Protein AF-A0A645CNM4-F1 (afdb_monomer)

Radius of gyration: 22.28 Å; Cα contacts (8 Å, |Δi|>4): 120; chains: 1; bounding box: 57×32×59 Å

Sequence (174 aa):
MIAYIKGANVNNKIIFLGDRYQLPPIDEAESYALNKDFLERTFNLKGNAYLLTEVKRQEDGSYILENATDIRKAIDRGEKSHPIKGTQNRNIYAAADKYSANVKKDGLENQVAIGVSHKANKFFNDLIRERIFGNAKKILEQGDLLMITQNWYRNGIQLYNGDHVELLSVDWNL

Organism: NCBI:txid1076179

pLDDT: mean 90.07, std 7.49, range [52.5, 97.19]

Mean predicted aligned error: 6.37 Å

InterPro domains:
  IPR027417 P-loop containing nucleoside triphosphate hydrolase [G3DSA:3.40.50.300] (8-56)
  IPR027417 P-loop containing nucleoside triphosphate hydrolase [G3DSA:3.40.50.300] (57-132)
  IPR027417 P-loop containing nucleoside triphosphate hydrolase [SSF52540] (11-172)

Solvent-accessible surface area (backbone atoms only — not comparable to full-atom values): 11560 Å² total; per-residue (Å²): 107,71,68,54,50,53,70,74,38,85,84,66,83,85,83,80,82,84,67,90,85,52,84,41,55,89,98,42,96,52,53,59,84,77,34,64,68,55,39,31,73,77,66,70,53,86,85,86,86,85,83,88,83,80,80,88,70,95,62,92,87,49,52,67,62,53,38,55,52,52,46,50,54,36,53,77,70,69,51,95,73,74,89,76,67,74,92,78,61,97,42,73,66,59,41,36,52,52,51,47,56,45,32,77,73,66,44,64,90,79,59,85,86,88,57,99,40,72,70,52,40,50,53,50,52,52,54,35,47,34,75,73,66,33,91,81,55,61,99,72,52,72,70,41,81,45,68,36,85,54,71,43,76,58,95,92,46,77,48,45,56,71,40,72,46,70,34,82,75,85,80,89,87,120

Secondary structure (DSSP, 8-state):
-HHHHHHH-TT--------TTSPPPTT-SS-GGG-HHHHHHHH--------------S-TT-HHHHHHHHHHHHHHTT-S-----SPPPSSHHHHHHHHHHHHHHH-STT-----SSHHHHHHHHHHHHHHHH-TT--SS-TT-EEE--S-EEETTEEE-TT-EEE-----S--

Foldseek 3Di:
DLVVQCVVDVPDDDDQDDDQPDDDPPPDP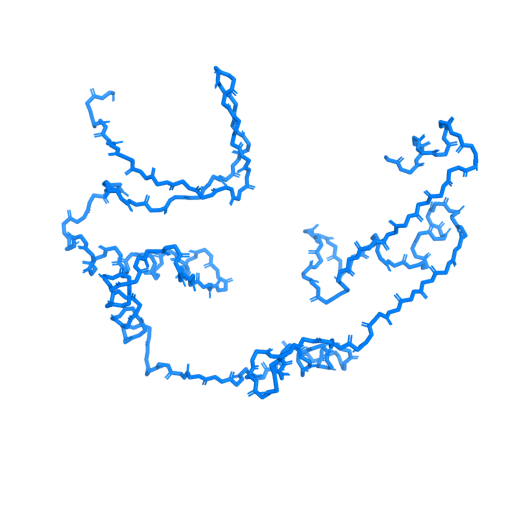TPLSLDPVSCCVPPVDDDDHDDDDDDPDPDPDDLVVVQVNVVVVCVVVVHPDDDRDDDDDPDLLSVLVVLLVCCVPPNPVVDDDDDPDPVVVVVSVVSNCCSVVNPPDDPDDQQDWDFDCAWDDDPHDTDHGGDIDGHHDD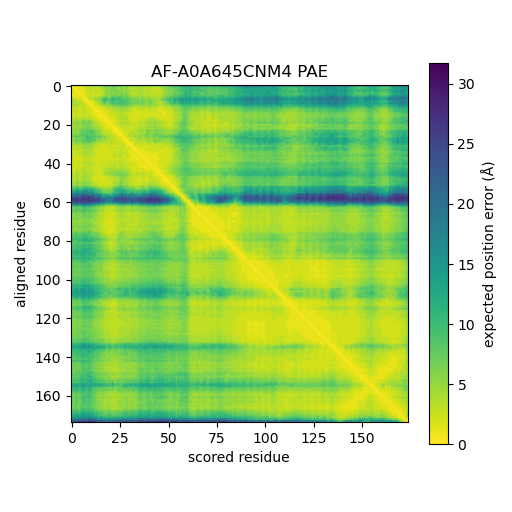DPPD

Structure (mmCIF, N/CA/C/O backbone):
data_AF-A0A645CNM4-F1
#
_entry.id   AF-A0A645CNM4-F1
#
loop_
_atom_site.group_PDB
_atom_site.id
_atom_site.type_symbol
_atom_site.label_atom_id
_atom_site.label_alt_id
_atom_site.label_comp_id
_atom_site.label_asym_id
_atom_site.label_entity_id
_atom_site.label_seq_id
_atom_site.pdbx_PDB_ins_code
_atom_site.Cartn_x
_atom_site.Cartn_y
_atom_site.Cartn_z
_atom_site.occupancy
_atom_site.B_iso_or_equiv
_atom_site.auth_seq_id
_atom_site.auth_comp_id
_atom_site.auth_asym_id
_atom_site.auth_atom_id
_atom_site.pdbx_PDB_model_num
ATOM 1 N N . MET A 1 1 ? -25.791 -0.261 8.036 1.00 81.94 1 MET A N 1
ATOM 2 C CA . MET A 1 1 ? -25.468 -1.667 8.381 1.00 81.94 1 MET A CA 1
ATOM 3 C C . MET A 1 1 ? -25.944 -2.069 9.780 1.00 81.94 1 MET A C 1
ATOM 5 O O . MET A 1 1 ? -26.816 -2.918 9.863 1.00 81.94 1 MET A O 1
ATOM 9 N N . ILE A 1 2 ? -25.451 -1.468 10.874 1.00 87.31 2 ILE A N 1
ATOM 10 C CA . ILE A 1 2 ? -25.821 -1.890 12.248 1.00 87.31 2 ILE A CA 1
ATOM 11 C C . ILE A 1 2 ? -27.334 -1.836 12.514 1.00 87.31 2 ILE A C 1
ATOM 13 O O . ILE A 1 2 ? -27.896 -2.792 13.044 1.00 87.31 2 ILE A O 1
ATOM 17 N N . ALA A 1 3 ? -28.012 -0.767 12.082 1.00 86.44 3 ALA A N 1
ATOM 18 C CA . ALA A 1 3 ? -29.469 -0.656 12.191 1.00 86.44 3 ALA A CA 1
ATOM 19 C C . ALA A 1 3 ? -30.209 -1.789 11.454 1.00 86.44 3 ALA A C 1
ATOM 21 O O . ALA A 1 3 ? -31.177 -2.333 11.974 1.00 86.44 3 ALA A O 1
ATOM 22 N N . TYR A 1 4 ? -29.708 -2.193 10.282 1.00 88.31 4 TYR A N 1
ATOM 23 C CA . TYR A 1 4 ? -30.271 -3.297 9.504 1.00 88.31 4 TYR A CA 1
ATOM 24 C C . TYR A 1 4 ? -30.121 -4.636 10.236 1.00 88.31 4 TYR A C 1
ATOM 26 O O . TYR A 1 4 ? -31.089 -5.381 10.354 1.00 88.31 4 TYR A O 1
ATOM 34 N N . ILE A 1 5 ? -28.942 -4.911 10.806 1.00 87.81 5 ILE A N 1
ATOM 35 C CA . ILE A 1 5 ? -28.693 -6.152 11.558 1.00 87.81 5 ILE A CA 1
ATOM 36 C C . ILE A 1 5 ? -29.622 -6.250 12.774 1.00 87.81 5 ILE A C 1
ATOM 38 O O . ILE A 1 5 ? -30.193 -7.313 13.015 1.00 87.81 5 ILE A O 1
ATOM 42 N N . LYS A 1 6 ? -29.807 -5.139 13.504 1.00 84.81 6 LYS A N 1
ATOM 43 C CA . LYS A 1 6 ? -30.727 -5.063 14.650 1.00 84.81 6 LYS A CA 1
ATOM 44 C C . LYS A 1 6 ? -32.195 -5.221 14.241 1.00 84.81 6 LYS A C 1
ATOM 46 O O . LYS A 1 6 ? -32.943 -5.883 14.951 1.00 84.81 6 LYS A O 1
ATOM 51 N N . GLY A 1 7 ? -32.598 -4.618 13.121 1.00 86.19 7 GLY A N 1
ATOM 52 C CA . GLY A 1 7 ? -33.977 -4.665 12.627 1.00 86.19 7 GLY A CA 1
ATOM 53 C C . GLY A 1 7 ? -34.384 -6.018 12.041 1.00 86.19 7 GLY A C 1
ATOM 54 O O . GLY A 1 7 ? -35.548 -6.387 12.136 1.00 86.19 7 GLY A O 1
ATOM 55 N N . ALA A 1 8 ? -33.440 -6.769 11.466 1.00 90.38 8 ALA A N 1
ATOM 56 C CA . ALA A 1 8 ? -33.723 -8.070 10.863 1.00 90.38 8 ALA A CA 1
ATOM 57 C C . ALA A 1 8 ? -33.981 -9.170 11.910 1.00 90.38 8 ALA A C 1
ATOM 59 O O . ALA A 1 8 ? -34.914 -9.955 11.759 1.00 90.38 8 ALA A O 1
ATOM 60 N N . ASN A 1 9 ? -33.156 -9.249 12.962 1.00 87.25 9 ASN A N 1
ATOM 61 C CA . ASN A 1 9 ? -33.338 -10.198 14.064 1.00 87.25 9 ASN A CA 1
ATOM 62 C C . ASN A 1 9 ? -32.573 -9.732 15.313 1.00 87.25 9 ASN A C 1
ATOM 64 O O . ASN A 1 9 ? -31.363 -9.506 15.272 1.00 87.25 9 ASN A O 1
ATOM 68 N N . VAL A 1 10 ? -33.270 -9.656 16.447 1.00 83.00 10 VAL A N 1
ATOM 69 C CA . VAL A 1 10 ? -32.711 -9.223 17.739 1.00 83.00 10 VAL A CA 1
ATOM 70 C C . VAL A 1 10 ? -31.643 -10.168 18.305 1.00 83.00 10 VAL A C 1
ATOM 72 O O . VAL A 1 10 ? -30.837 -9.746 19.128 1.00 83.00 10 VAL A O 1
ATOM 75 N N . ASN A 1 11 ? -31.602 -11.424 17.849 1.00 88.69 11 ASN A N 1
ATOM 76 C CA . ASN A 1 11 ? -30.632 -12.437 18.279 1.00 88.69 11 ASN A CA 1
ATOM 77 C C . ASN A 1 11 ? -29.360 -12.477 17.416 1.00 88.69 11 ASN A C 1
ATOM 79 O O . ASN A 1 11 ? -28.490 -13.323 17.641 1.00 88.69 11 ASN A O 1
ATOM 83 N N . ASN A 1 12 ? -29.239 -11.594 16.422 1.00 90.75 12 ASN A N 1
ATOM 84 C CA . ASN A 1 12 ? -28.050 -11.528 15.585 1.00 90.75 12 ASN A CA 1
ATOM 85 C C . ASN A 1 12 ? -26.810 -11.174 16.414 1.00 90.75 12 ASN A C 1
ATOM 87 O O . ASN A 1 12 ? -26.818 -10.250 17.228 1.00 90.75 12 ASN A O 1
ATOM 91 N N . LYS A 1 13 ? -25.714 -11.888 16.151 1.00 90.44 13 LYS A N 1
ATOM 92 C CA . LYS A 1 13 ? -24.389 -11.581 16.694 1.00 90.44 13 LYS A CA 1
ATOM 93 C C . LYS A 1 13 ? -23.502 -11.052 15.576 1.00 90.44 13 LYS A C 1
ATOM 95 O O . LYS A 1 13 ? -23.590 -11.513 14.443 1.00 90.44 13 LYS A O 1
ATOM 100 N N . ILE A 1 14 ? -22.647 -10.092 15.912 1.00 91.00 14 ILE A N 1
ATOM 101 C CA . ILE A 1 14 ? -21.666 -9.511 14.995 1.00 91.00 14 ILE A CA 1
ATOM 102 C C . ILE A 1 14 ? -20.286 -9.784 15.577 1.00 91.00 14 ILE A C 1
ATOM 104 O O . ILE A 1 14 ? -20.070 -9.581 16.771 1.00 91.00 14 ILE A O 1
ATOM 108 N N . ILE A 1 15 ? -19.366 -10.232 14.730 1.00 93.31 15 ILE A N 1
ATOM 109 C CA . ILE A 1 15 ? -17.950 -10.352 15.065 1.00 93.31 15 ILE A CA 1
ATOM 110 C C . ILE A 1 15 ? -17.210 -9.362 14.175 1.00 93.31 15 ILE A C 1
ATOM 112 O O . ILE A 1 15 ? -17.261 -9.471 12.952 1.00 93.31 15 ILE A O 1
ATOM 116 N N . PHE A 1 16 ? -16.545 -8.393 14.797 1.00 92.56 16 PHE A N 1
ATOM 117 C CA . PHE A 1 16 ? -15.624 -7.501 14.107 1.00 92.56 16 PHE A CA 1
ATOM 118 C C . PHE A 1 16 ? -14.233 -8.124 14.151 1.00 92.56 16 PHE A C 1
ATOM 120 O O . PHE A 1 16 ? -13.752 -8.499 15.221 1.00 92.56 16 PHE A O 1
ATOM 127 N N . LEU A 1 17 ? -13.606 -8.252 12.987 1.00 93.69 17 LEU A N 1
ATOM 128 C CA . LEU A 1 17 ? -12.267 -8.801 12.831 1.00 93.69 17 LEU A CA 1
ATOM 129 C C . LEU A 1 17 ? -11.470 -7.873 11.919 1.00 93.69 17 LEU A C 1
ATOM 131 O O . LEU A 1 17 ? -11.944 -7.500 10.849 1.00 93.69 17 LEU A O 1
ATOM 135 N N . GLY A 1 18 ? -10.265 -7.514 12.342 1.00 91.31 18 GLY A N 1
ATOM 136 C CA . GLY A 1 18 ? -9.366 -6.668 11.572 1.00 91.31 18 GLY A CA 1
ATOM 137 C C . GLY A 1 18 ? -8.050 -6.440 12.304 1.00 91.31 18 GLY A C 1
ATOM 138 O O . GLY A 1 18 ? -7.847 -6.947 13.409 1.00 91.31 18 GLY A O 1
ATOM 139 N N . ASP A 1 19 ? -7.157 -5.684 11.675 1.00 89.12 19 ASP A N 1
ATOM 140 C CA . ASP A 1 19 ? -5.864 -5.313 12.243 1.00 89.12 19 ASP A CA 1
ATOM 141 C C . ASP A 1 19 ? -5.915 -3.864 12.737 1.00 89.12 19 ASP A C 1
ATOM 143 O O . ASP A 1 19 ? -6.121 -2.936 11.956 1.00 89.12 19 ASP A O 1
ATOM 147 N N . ARG A 1 20 ? -5.711 -3.671 14.044 1.00 85.25 20 ARG A N 1
ATOM 148 C CA . ARG A 1 20 ? -5.694 -2.346 14.681 1.00 85.25 20 ARG A CA 1
ATOM 149 C C . ARG A 1 20 ? -4.552 -1.462 14.168 1.00 85.25 20 ARG A C 1
ATOM 151 O O . ARG A 1 20 ? -4.649 -0.245 14.267 1.00 85.25 20 ARG A O 1
ATOM 158 N N . TYR A 1 21 ? -3.484 -2.067 13.652 1.00 87.25 21 TYR A N 1
ATOM 159 C CA . TYR A 1 21 ? -2.281 -1.371 13.202 1.00 87.25 21 TYR A CA 1
ATOM 160 C C . TYR A 1 21 ? -2.255 -1.125 11.686 1.00 87.25 21 TYR A C 1
ATOM 162 O O . TYR A 1 21 ? -1.240 -0.662 11.164 1.00 87.25 21 TYR A O 1
ATOM 170 N N . GLN A 1 22 ? -3.342 -1.428 10.967 1.00 88.00 22 GLN A N 1
ATOM 171 C CA . GLN A 1 22 ? -3.516 -0.946 9.596 1.00 88.00 22 GLN A CA 1
ATOM 172 C C . GLN A 1 22 ? -3.814 0.554 9.575 1.00 88.00 22 GLN A C 1
ATOM 174 O O . GLN A 1 22 ? -4.223 1.143 10.577 1.00 88.00 22 GLN A O 1
ATOM 179 N N . LEU A 1 23 ? -3.602 1.173 8.411 1.00 87.50 23 LEU A N 1
ATOM 180 C CA . LEU A 1 23 ? -4.000 2.559 8.197 1.00 87.50 23 LEU A CA 1
ATOM 181 C C . LEU A 1 23 ? -5.499 2.709 8.496 1.00 87.50 23 LEU A C 1
ATOM 183 O O . LEU A 1 23 ? -6.286 1.868 8.045 1.00 87.50 23 LEU A O 1
ATOM 187 N N . PRO A 1 24 ? -5.900 3.748 9.249 1.00 85.44 24 PRO A N 1
ATOM 188 C CA . PRO A 1 24 ? -7.308 3.994 9.490 1.00 85.44 24 PRO A CA 1
ATOM 189 C C . PRO A 1 24 ? -8.016 4.317 8.166 1.00 85.44 24 PRO A C 1
ATOM 191 O O . PRO A 1 24 ? -7.364 4.714 7.189 1.00 85.44 24 PRO A O 1
ATOM 194 N N . PRO A 1 25 ? -9.350 4.163 8.115 1.00 85.69 25 PRO A N 1
ATOM 195 C CA . PRO A 1 25 ? -10.135 4.681 7.006 1.00 85.69 25 PRO A CA 1
ATOM 196 C C . PRO A 1 25 ? -9.819 6.158 6.741 1.00 85.69 25 PRO A C 1
ATOM 198 O O . PRO A 1 25 ? -9.412 6.898 7.638 1.00 85.69 25 PRO A O 1
ATOM 201 N N . ILE A 1 26 ? -10.004 6.588 5.492 1.00 82.69 26 ILE A N 1
ATOM 202 C CA . ILE A 1 26 ? -9.806 7.991 5.113 1.00 82.69 26 ILE A CA 1
ATOM 203 C C . ILE A 1 26 ? -10.690 8.867 6.014 1.00 82.69 26 ILE A C 1
ATOM 205 O O . ILE A 1 26 ? -11.856 8.546 6.228 1.00 82.69 26 ILE A O 1
ATOM 209 N N . ASP A 1 27 ? -10.109 9.944 6.541 1.00 85.81 27 ASP A N 1
ATOM 210 C CA . ASP A 1 27 ? -10.730 10.892 7.479 1.00 85.81 27 ASP A CA 1
ATOM 211 C C . ASP A 1 27 ? -11.066 10.340 8.880 1.00 85.81 27 ASP A C 1
ATOM 213 O O . ASP A 1 27 ? -11.690 11.034 9.685 1.00 85.81 27 ASP A O 1
ATOM 217 N N . GLU A 1 28 ? -10.595 9.139 9.230 1.00 86.00 28 GLU A N 1
ATOM 218 C CA . GLU A 1 28 ? -10.674 8.599 10.590 1.00 86.00 28 GLU A CA 1
ATOM 219 C C . GLU A 1 28 ? -9.301 8.623 11.284 1.00 86.00 28 GLU A C 1
ATOM 221 O O . GLU A 1 28 ? -8.261 8.353 10.683 1.00 86.00 28 GLU A O 1
ATOM 226 N N . ALA A 1 29 ? -9.282 8.941 12.583 1.00 83.88 29 ALA A N 1
ATOM 227 C CA . ALA A 1 29 ? -8.049 8.924 13.382 1.00 83.88 29 ALA A CA 1
ATOM 228 C C . ALA A 1 29 ? -7.636 7.502 13.810 1.00 83.88 29 ALA A C 1
ATOM 230 O O . ALA A 1 29 ? -6.467 7.238 14.079 1.00 83.88 29 ALA A O 1
ATOM 231 N N . GLU A 1 30 ? -8.604 6.591 13.889 1.00 83.25 30 GLU A N 1
ATOM 232 C CA . GLU A 1 30 ? -8.443 5.178 14.225 1.00 83.25 30 GLU A CA 1
ATOM 233 C C . GLU A 1 30 ? -9.574 4.380 13.565 1.00 83.25 30 GLU A C 1
ATOM 235 O O . GLU A 1 30 ? -10.592 4.951 13.190 1.00 83.25 30 GLU A O 1
ATOM 240 N N . SER A 1 31 ? -9.439 3.056 13.457 1.00 88.12 31 SER A N 1
ATOM 241 C CA . SER A 1 31 ? -10.515 2.210 12.926 1.00 88.12 31 SER A CA 1
ATOM 242 C C . SER A 1 31 ? -11.675 2.097 13.924 1.00 88.12 31 SER A C 1
ATOM 244 O O . SER A 1 31 ? -11.678 1.212 14.790 1.00 88.12 31 SER A O 1
ATOM 246 N N . TYR A 1 32 ? -12.713 2.923 13.764 1.00 89.25 32 TYR A N 1
ATOM 247 C CA . TYR A 1 32 ? -13.886 2.917 14.648 1.00 89.25 32 TYR A CA 1
ATOM 248 C C . TYR A 1 32 ? -14.635 1.577 14.676 1.00 89.25 32 TYR A C 1
ATOM 250 O O . TYR A 1 32 ? -15.246 1.225 15.685 1.00 89.25 32 TYR A O 1
ATOM 258 N N . ALA A 1 33 ? -14.533 0.782 13.607 1.00 89.06 33 ALA A N 1
ATOM 259 C CA . ALA A 1 33 ? -15.097 -0.566 13.538 1.00 89.06 33 ALA A CA 1
ATOM 260 C C . ALA A 1 33 ? -14.449 -1.569 14.515 1.00 89.06 33 ALA A C 1
ATOM 262 O O . ALA A 1 33 ? -15.042 -2.606 14.801 1.00 89.06 33 ALA A O 1
ATOM 263 N N . LEU A 1 34 ? -13.248 -1.275 15.025 1.00 91.00 34 LEU A N 1
ATOM 264 C CA . LEU A 1 34 ? -12.516 -2.110 15.988 1.00 91.00 34 LEU A CA 1
ATOM 265 C C . LEU A 1 3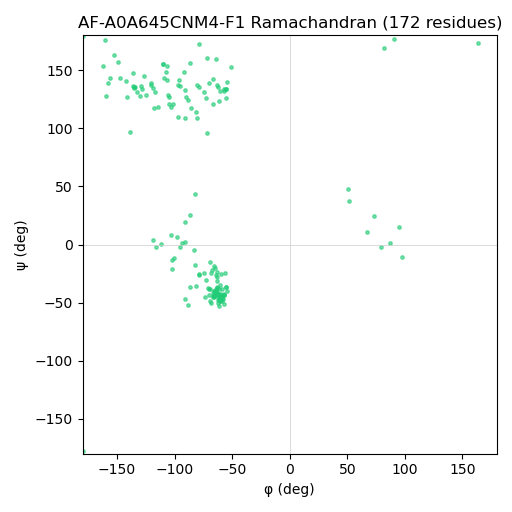4 ? -12.414 -1.449 17.373 1.00 91.00 34 LEU A C 1
ATOM 267 O O . LEU A 1 34 ? -11.827 -2.025 18.290 1.00 91.00 34 LEU A O 1
ATOM 271 N N . ASN A 1 35 ? -12.988 -0.253 17.545 1.00 90.94 35 ASN A N 1
ATOM 272 C CA . ASN A 1 35 ? -12.996 0.468 18.810 1.00 90.94 35 ASN A CA 1
ATOM 273 C C . ASN A 1 35 ? -14.257 0.103 19.613 1.00 90.94 35 ASN A C 1
ATOM 275 O O . ASN A 1 35 ? -15.376 0.496 19.274 1.00 90.94 35 ASN A O 1
ATOM 279 N N . LYS A 1 36 ? -14.067 -0.654 20.700 1.00 92.25 36 LYS A N 1
ATOM 280 C CA . LYS A 1 36 ? -15.158 -1.101 21.575 1.00 92.25 36 LYS A CA 1
ATOM 281 C C . LYS A 1 36 ? -15.963 0.077 22.131 1.00 92.25 36 LYS A C 1
ATOM 283 O O . LYS A 1 36 ? -17.180 0.090 21.978 1.00 92.25 36 LYS A O 1
ATOM 288 N N . ASP A 1 37 ? -15.297 1.066 22.720 1.00 92.81 37 ASP A N 1
ATOM 289 C CA . ASP A 1 37 ? -15.955 2.195 23.387 1.00 92.81 37 ASP A CA 1
ATOM 290 C C . ASP A 1 37 ? -16.807 3.009 22.404 1.00 92.81 37 ASP A C 1
ATOM 292 O O . ASP A 1 37 ? -17.922 3.429 22.722 1.00 92.81 37 ASP A O 1
ATOM 296 N N . PHE A 1 38 ? -16.322 3.181 21.171 1.00 92.50 38 PHE A N 1
ATOM 297 C CA . PHE A 1 38 ? -17.081 3.807 20.093 1.00 92.50 38 PHE A CA 1
ATOM 298 C C . PHE A 1 38 ? -18.340 3.004 19.744 1.00 92.50 38 PHE A C 1
ATOM 300 O O . PHE A 1 38 ? -19.428 3.577 19.653 1.00 92.50 38 PHE A O 1
ATOM 307 N N . LEU A 1 39 ? -18.220 1.685 19.570 1.00 93.19 39 LEU A N 1
ATOM 308 C CA . LEU A 1 39 ? -19.349 0.817 19.229 1.00 93.19 39 LEU A CA 1
ATOM 309 C C . LEU A 1 39 ? -20.412 0.777 20.339 1.00 93.19 39 LEU A C 1
ATOM 311 O O . LEU A 1 39 ? -21.612 0.797 20.046 1.00 93.19 39 LEU A O 1
ATOM 315 N N . GLU A 1 40 ? -19.992 0.750 21.604 1.00 93.62 40 GLU A N 1
ATOM 316 C CA . GLU A 1 40 ? -20.892 0.767 22.761 1.00 93.62 40 GLU A CA 1
ATOM 317 C C . GLU A 1 40 ? -21.605 2.119 22.885 1.00 93.62 40 GLU A C 1
ATOM 319 O O . GLU A 1 40 ? -22.836 2.160 22.939 1.00 93.62 40 GLU A O 1
ATOM 324 N N . ARG A 1 41 ? -20.864 3.233 22.840 1.00 94.31 41 ARG A N 1
ATOM 325 C CA . ARG A 1 41 ? -21.425 4.586 22.992 1.00 94.31 41 ARG A CA 1
ATOM 326 C C . ARG A 1 41 ? -22.341 4.989 21.838 1.00 94.31 41 ARG A C 1
ATOM 328 O O . ARG A 1 41 ? -23.382 5.594 22.073 1.00 94.31 41 ARG A O 1
ATOM 335 N N . THR A 1 42 ? -21.957 4.679 20.601 1.00 93.69 42 THR A N 1
ATOM 336 C CA . THR A 1 42 ? -22.664 5.157 19.401 1.00 93.69 42 THR A CA 1
ATOM 337 C C . THR A 1 42 ? -23.825 4.243 19.019 1.00 93.69 42 THR A C 1
ATOM 339 O O . THR A 1 42 ? -24.869 4.719 18.578 1.00 93.69 42 THR A O 1
ATOM 342 N N . PHE A 1 43 ? -23.673 2.924 19.186 1.00 91.88 43 PHE A N 1
ATOM 343 C CA . PHE A 1 43 ? -24.663 1.956 18.710 1.00 91.88 43 PHE A CA 1
ATOM 344 C C . PHE A 1 43 ? -25.334 1.147 19.816 1.00 91.88 43 PHE A C 1
ATOM 346 O O . PHE A 1 43 ? -26.217 0.347 19.494 1.00 91.88 43 PHE A O 1
ATOM 353 N N . ASN A 1 44 ? -24.963 1.329 21.089 1.00 90.81 44 ASN A N 1
ATOM 354 C CA . ASN A 1 44 ? -25.469 0.539 22.215 1.00 90.81 44 ASN A CA 1
ATOM 355 C C . ASN A 1 44 ? -25.354 -0.970 21.928 1.00 90.81 44 ASN A C 1
ATOM 357 O O . ASN A 1 44 ? -26.333 -1.725 21.978 1.00 90.81 44 ASN A O 1
ATOM 361 N N . LEU A 1 45 ? -24.172 -1.380 21.462 1.00 90.75 45 LEU A N 1
ATOM 362 C CA . LEU A 1 45 ? -23.778 -2.784 21.378 1.00 90.75 45 LEU A CA 1
ATOM 363 C C . LEU A 1 45 ? -23.173 -3.208 22.720 1.00 90.75 45 LEU A C 1
ATOM 365 O O . LEU A 1 45 ? -22.710 -2.369 23.482 1.00 90.75 45 LEU A O 1
ATOM 369 N N . LYS A 1 46 ? -23.199 -4.507 23.018 1.00 90.44 46 LYS A N 1
ATOM 370 C CA . LYS A 1 46 ? -22.527 -5.090 24.185 1.00 90.44 46 LYS A CA 1
ATOM 371 C C . LYS A 1 46 ? -21.675 -6.250 23.708 1.00 90.44 46 LYS A C 1
ATOM 373 O O . LYS A 1 46 ? -22.157 -7.074 22.929 1.00 90.44 46 LYS A O 1
ATOM 378 N N . GLY A 1 47 ? -20.433 -6.327 24.169 1.00 90.81 47 GLY A N 1
ATOM 379 C CA . GLY A 1 47 ? -19.544 -7.401 23.752 1.00 90.81 47 GLY A CA 1
ATOM 380 C C . GLY A 1 47 ? -18.160 -7.353 24.379 1.00 90.81 47 GLY A C 1
ATOM 381 O O . GLY A 1 47 ? -17.836 -6.500 25.207 1.00 90.81 47 GLY A O 1
ATOM 382 N N . ASN A 1 48 ? -17.341 -8.305 23.947 1.00 93.12 48 ASN A N 1
ATOM 383 C CA . ASN A 1 48 ? -15.948 -8.423 24.345 1.00 93.12 48 ASN A CA 1
ATOM 384 C C . ASN A 1 48 ? -15.043 -8.012 23.183 1.00 93.12 48 ASN A C 1
ATOM 386 O O . ASN A 1 48 ? -15.386 -8.225 22.021 1.00 93.12 48 ASN A O 1
ATOM 390 N N . ALA A 1 49 ? -13.882 -7.458 23.516 1.00 92.94 49 ALA A N 1
ATOM 391 C CA . ALA A 1 49 ? -12.820 -7.155 22.569 1.00 92.94 49 ALA A CA 1
ATOM 392 C C . ALA A 1 49 ? -11.567 -7.925 22.984 1.00 92.94 49 ALA A C 1
ATOM 394 O O . ALA A 1 49 ? -11.241 -7.989 24.170 1.00 92.94 49 ALA A O 1
ATOM 395 N N . TYR A 1 50 ? -10.881 -8.506 22.005 1.00 92.50 50 TYR A N 1
ATOM 396 C CA . TYR A 1 50 ? -9.670 -9.288 22.218 1.00 92.50 50 TYR A CA 1
ATOM 397 C C . TYR A 1 50 ? -8.625 -8.868 21.190 1.00 92.50 50 TYR A C 1
ATOM 399 O O . TYR A 1 50 ? -8.942 -8.729 20.009 1.00 92.50 50 TYR A O 1
ATOM 407 N N . LEU A 1 51 ? -7.384 -8.683 21.638 1.00 88.62 51 LEU A N 1
ATOM 408 C CA . LEU A 1 51 ? -6.241 -8.422 20.770 1.00 88.62 51 LEU A CA 1
ATOM 409 C C . LEU A 1 51 ? -5.393 -9.690 20.678 1.00 88.62 51 LEU A C 1
ATOM 411 O O . LEU A 1 51 ? -4.905 -10.186 21.692 1.00 88.62 51 LEU A O 1
ATOM 415 N N . LEU A 1 52 ? -5.214 -10.207 19.464 1.00 88.00 52 LEU A N 1
ATOM 416 C CA . LEU A 1 52 ? -4.312 -11.327 19.209 1.00 88.00 52 LEU A CA 1
ATOM 417 C C . LEU A 1 52 ? -2.879 -10.793 19.109 1.00 88.00 52 LEU A C 1
ATOM 419 O O . LEU A 1 52 ? -2.563 -10.028 18.200 1.00 88.00 52 LEU A O 1
ATOM 423 N N . THR A 1 53 ? -2.021 -11.173 20.053 1.00 79.44 53 THR A N 1
ATOM 424 C CA . THR A 1 53 ? -0.639 -10.671 20.151 1.00 79.44 53 THR A CA 1
ATOM 425 C C . THR A 1 53 ? 0.403 -11.659 19.639 1.00 79.44 53 THR A C 1
ATOM 427 O O . THR A 1 53 ? 1.509 -11.256 19.284 1.00 79.44 53 THR A O 1
ATOM 430 N N . GLU A 1 54 ? 0.065 -12.947 19.579 1.00 76.06 54 GLU A N 1
ATOM 431 C CA . GLU A 1 54 ? 0.995 -13.994 19.176 1.00 76.06 54 GLU A CA 1
ATOM 432 C C . GLU A 1 54 ? 0.977 -14.203 17.656 1.00 76.06 54 GLU A C 1
ATOM 434 O O . GLU A 1 54 ? -0.064 -14.486 17.059 1.00 76.06 54 GLU A O 1
ATOM 439 N N . VAL A 1 55 ? 2.147 -14.105 17.021 1.00 72.50 55 VAL A N 1
ATOM 440 C CA . VAL A 1 55 ? 2.318 -14.419 15.600 1.00 72.50 55 VAL A CA 1
ATOM 441 C C . VAL A 1 55 ? 2.854 -15.842 15.466 1.00 72.50 55 VAL A C 1
ATOM 443 O O . VAL A 1 55 ? 4.010 -16.104 15.771 1.00 72.50 55 VAL A O 1
ATOM 446 N N . LYS A 1 56 ? 2.027 -16.767 14.967 1.00 70.38 56 LYS A N 1
ATOM 447 C CA . LYS A 1 56 ? 2.395 -18.178 14.718 1.00 70.38 56 LYS A CA 1
ATOM 448 C C . LYS A 1 56 ? 3.036 -18.419 13.338 1.00 70.38 56 LYS A C 1
ATOM 450 O O . LYS A 1 56 ? 2.908 -19.507 12.782 1.00 70.38 56 LYS A O 1
ATOM 455 N N . ARG A 1 57 ? 3.664 -17.409 12.727 1.00 68.31 57 ARG A N 1
ATOM 456 C CA . ARG A 1 57 ? 4.224 -17.549 11.371 1.00 68.31 57 ARG A CA 1
ATOM 457 C C . ARG A 1 57 ? 5.511 -18.388 11.425 1.00 68.31 57 ARG A C 1
ATOM 459 O O . ARG A 1 57 ? 6.369 -18.136 12.259 1.00 68.31 57 ARG A O 1
ATOM 466 N N . GLN A 1 58 ? 5.620 -19.381 10.546 1.00 52.50 58 GLN A N 1
ATOM 467 C CA . GLN A 1 58 ? 6.666 -20.416 10.536 1.00 52.50 58 GLN A CA 1
ATOM 468 C C . GLN A 1 58 ? 7.989 -19.980 9.872 1.00 52.50 58 GLN A C 1
ATOM 470 O O . GLN A 1 58 ? 8.579 -20.745 9.118 1.00 52.50 58 GLN A O 1
ATOM 475 N N . GLU A 1 59 ? 8.478 -18.772 10.146 1.00 57.47 59 GLU A N 1
ATOM 476 C CA . GLU A 1 59 ? 9.802 -18.338 9.676 1.00 57.47 59 GLU A CA 1
ATOM 477 C C . GLU A 1 59 ? 10.512 -17.557 10.783 1.00 57.47 59 GLU A C 1
ATOM 479 O O . GLU A 1 59 ? 10.282 -16.359 10.970 1.00 57.47 59 GLU A O 1
ATOM 484 N N . ASP A 1 60 ? 11.366 -18.250 11.536 1.00 55.66 60 ASP A N 1
ATOM 485 C CA . ASP A 1 60 ? 12.288 -17.610 12.470 1.00 55.66 60 ASP A CA 1
ATOM 486 C C . ASP A 1 60 ? 13.237 -16.674 11.696 1.00 55.66 60 ASP A C 1
ATOM 488 O O . ASP A 1 60 ? 13.943 -17.099 10.782 1.00 55.66 60 ASP A O 1
ATOM 492 N N . GLY A 1 61 ? 13.276 -15.391 12.075 1.00 62.09 61 GLY A N 1
ATOM 493 C CA . GLY A 1 61 ? 14.390 -14.495 11.736 1.00 62.09 61 GLY A CA 1
ATOM 494 C C . GLY A 1 61 ? 14.273 -13.604 10.491 1.00 62.09 61 GLY A C 1
ATOM 495 O O . GLY A 1 61 ? 15.288 -13.042 10.082 1.00 62.09 61 GLY A O 1
ATOM 496 N N . SER A 1 62 ? 13.094 -13.404 9.882 1.00 76.06 62 SER A N 1
ATOM 497 C CA . SER A 1 62 ? 12.972 -12.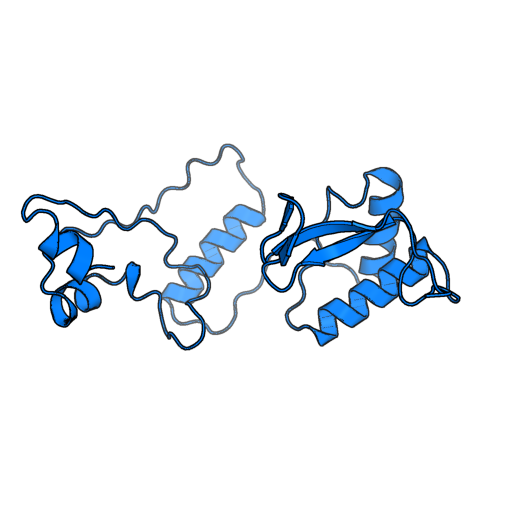396 8.810 1.00 76.06 62 SER A CA 1
ATOM 498 C C . SER A 1 62 ? 12.824 -10.971 9.367 1.00 76.06 62 SER A C 1
ATOM 500 O O . SER A 1 62 ? 12.030 -10.718 10.279 1.00 76.06 62 SER A O 1
ATOM 502 N N . TYR A 1 63 ? 13.522 -9.998 8.758 1.00 86.62 63 TYR A N 1
ATOM 503 C CA . TYR A 1 63 ? 13.363 -8.574 9.094 1.00 86.62 63 TYR A CA 1
ATOM 504 C C . TYR A 1 63 ? 11.909 -8.100 8.960 1.00 86.62 63 TYR A C 1
ATOM 506 O O . TYR A 1 63 ? 11.517 -7.134 9.600 1.00 86.62 63 TYR A O 1
ATOM 514 N N . ILE A 1 64 ? 11.085 -8.765 8.142 1.00 87.44 64 ILE A N 1
ATOM 515 C CA . ILE A 1 64 ? 9.678 -8.398 7.935 1.00 87.44 64 ILE A CA 1
ATOM 516 C C . ILE A 1 64 ? 8.891 -8.522 9.242 1.00 87.44 64 ILE A C 1
ATOM 518 O O . ILE A 1 64 ? 8.194 -7.582 9.623 1.00 87.44 64 ILE A O 1
ATOM 522 N N . LEU A 1 65 ? 9.004 -9.660 9.936 1.00 86.31 65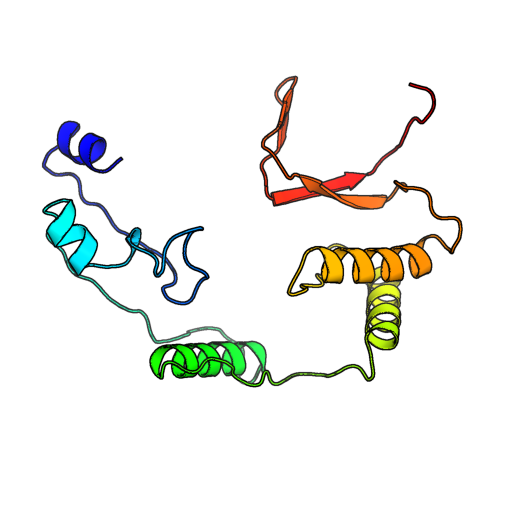 LEU A N 1
ATOM 523 C CA . LEU A 1 65 ? 8.260 -9.885 11.175 1.00 86.31 65 LEU A CA 1
ATOM 524 C C . LEU A 1 65 ? 8.803 -9.027 12.325 1.00 86.31 65 LEU A C 1
ATOM 526 O O . LEU A 1 65 ? 8.020 -8.496 13.117 1.00 86.31 65 LEU A O 1
ATOM 530 N N . GLU A 1 66 ? 10.124 -8.859 12.382 1.00 88.38 66 GLU A N 1
ATOM 531 C CA . GLU A 1 66 ? 10.785 -7.985 13.352 1.00 88.38 66 GLU A CA 1
ATOM 532 C C . GLU A 1 66 ? 10.329 -6.530 13.178 1.00 88.38 66 GLU A C 1
ATOM 534 O O . GLU A 1 66 ? 9.790 -5.944 14.114 1.00 88.38 66 GLU A O 1
ATOM 539 N N . ASN A 1 67 ? 10.416 -5.985 11.958 1.00 92.38 67 ASN A N 1
ATOM 540 C CA . ASN A 1 67 ? 9.945 -4.636 11.649 1.00 92.38 67 ASN A CA 1
ATOM 541 C C . ASN A 1 67 ? 8.456 -4.471 11.952 1.00 92.38 67 ASN A C 1
ATOM 543 O O . ASN A 1 67 ? 8.072 -3.476 12.554 1.00 92.38 67 ASN A O 1
ATOM 547 N N . ALA A 1 68 ? 7.606 -5.428 11.563 1.00 89.56 68 ALA A N 1
ATOM 548 C CA . ALA A 1 68 ? 6.175 -5.344 11.847 1.00 89.56 68 ALA A CA 1
ATOM 549 C C . ALA A 1 68 ? 5.910 -5.281 13.358 1.00 89.56 68 ALA A C 1
ATOM 551 O O . ALA A 1 68 ? 5.103 -4.476 13.815 1.00 89.56 68 ALA A O 1
ATOM 552 N N . THR A 1 69 ? 6.616 -6.094 14.144 1.00 88.81 69 THR A N 1
ATOM 553 C CA . THR A 1 69 ? 6.500 -6.102 15.607 1.00 88.81 69 THR A CA 1
ATOM 554 C C . THR A 1 69 ? 7.009 -4.799 16.222 1.00 88.81 69 THR A C 1
ATOM 556 O O . THR A 1 69 ? 6.342 -4.225 17.084 1.00 88.81 69 THR A O 1
ATOM 559 N N . ASP A 1 70 ? 8.165 -4.311 15.781 1.00 92.06 70 ASP A N 1
ATOM 560 C CA . ASP A 1 70 ? 8.781 -3.102 16.324 1.00 92.06 70 ASP A CA 1
ATOM 561 C C . ASP A 1 70 ? 7.985 -1.839 15.956 1.00 92.06 70 ASP A C 1
ATOM 563 O O . ASP A 1 70 ? 7.773 -0.983 16.819 1.00 92.06 70 ASP A O 1
ATOM 567 N N . ILE A 1 71 ? 7.436 -1.769 14.736 1.00 92.88 71 ILE A N 1
ATOM 568 C CA . ILE A 1 71 ? 6.528 -0.700 14.293 1.00 92.88 71 ILE A CA 1
ATOM 569 C C . ILE A 1 71 ? 5.256 -0.677 15.147 1.00 92.88 71 ILE A C 1
ATOM 571 O O . ILE A 1 71 ? 4.859 0.394 15.595 1.00 92.88 71 ILE A O 1
ATOM 575 N N . ARG A 1 72 ? 4.636 -1.831 15.441 1.00 91.12 72 ARG A N 1
ATOM 576 C CA . ARG A 1 72 ? 3.452 -1.884 16.327 1.00 91.12 72 ARG A CA 1
ATOM 577 C C . ARG A 1 72 ? 3.756 -1.309 17.706 1.00 91.12 72 ARG A C 1
ATOM 579 O O . ARG A 1 72 ? 3.029 -0.449 18.192 1.00 91.12 72 ARG A O 1
ATOM 586 N N . LYS A 1 73 ? 4.881 -1.718 18.301 1.00 91.69 73 LYS A N 1
ATOM 587 C CA . LYS A 1 73 ? 5.321 -1.191 19.599 1.00 91.69 73 LYS A CA 1
ATOM 588 C C . LYS A 1 73 ? 5.626 0.310 19.536 1.00 91.69 73 LYS A C 1
ATOM 590 O O . LYS A 1 73 ? 5.390 1.010 20.513 1.00 91.69 73 LYS A O 1
ATOM 595 N N . ALA A 1 74 ? 6.182 0.801 18.429 1.00 94.56 74 ALA A N 1
ATOM 596 C CA . ALA A 1 74 ? 6.440 2.225 18.216 1.00 94.56 74 ALA A CA 1
ATOM 597 C C . ALA A 1 74 ? 5.134 3.033 18.129 1.00 94.56 74 ALA A C 1
ATOM 599 O O . ALA A 1 74 ? 5.021 4.071 18.782 1.00 94.56 74 ALA A O 1
ATOM 600 N N . ILE A 1 75 ? 4.129 2.517 17.410 1.00 91.38 75 ILE A N 1
ATOM 601 C CA . ILE A 1 75 ? 2.776 3.093 17.347 1.00 91.38 75 ILE A CA 1
ATOM 602 C C . ILE A 1 75 ? 2.157 3.159 18.748 1.00 91.38 75 ILE A C 1
ATOM 604 O O . ILE A 1 75 ? 1.677 4.217 19.145 1.00 91.38 75 ILE A O 1
ATOM 608 N N . ASP A 1 76 ? 2.240 2.078 19.532 1.00 90.75 76 ASP A N 1
ATOM 609 C CA . ASP A 1 76 ? 1.705 2.039 20.903 1.00 90.75 76 ASP A CA 1
ATOM 610 C C . ASP A 1 76 ? 2.398 3.041 21.846 1.00 90.75 76 ASP A C 1
ATOM 612 O O . ASP A 1 76 ? 1.785 3.536 22.792 1.00 90.75 76 ASP A O 1
ATOM 616 N N . ARG A 1 77 ? 3.669 3.378 21.581 1.00 94.94 77 ARG A N 1
ATOM 617 C CA . ARG A 1 77 ? 4.418 4.427 22.296 1.00 94.94 77 ARG A CA 1
ATOM 618 C C . ARG A 1 77 ? 4.148 5.844 21.774 1.00 94.94 77 ARG A C 1
ATOM 620 O O . ARG A 1 77 ? 4.664 6.799 22.351 1.00 94.94 77 ARG A O 1
ATOM 627 N N . GLY A 1 78 ? 3.371 6.002 20.701 1.00 93.25 78 GLY A N 1
ATOM 628 C CA . GLY A 1 78 ? 3.098 7.298 20.073 1.00 93.25 78 GLY A CA 1
ATOM 629 C C . GLY A 1 78 ? 4.280 7.871 19.282 1.00 93.25 78 GLY A C 1
ATOM 630 O O . GLY A 1 78 ? 4.382 9.088 19.112 1.00 93.25 78 GLY A O 1
ATOM 631 N N . GLU A 1 79 ? 5.199 7.024 18.811 1.00 95.12 79 GLU A N 1
ATOM 632 C CA . GLU A 1 79 ? 6.325 7.458 17.981 1.00 95.12 79 GLU A CA 1
ATOM 633 C C . GLU A 1 79 ? 5.855 7.882 16.583 1.00 95.12 79 GLU A C 1
ATOM 635 O O . GLU A 1 79 ? 5.033 7.224 15.950 1.00 95.12 79 GLU A O 1
ATOM 640 N N . LYS A 1 80 ? 6.423 8.976 16.060 1.00 90.69 80 LYS A N 1
ATOM 641 C CA . LYS A 1 80 ? 6.105 9.481 14.709 1.00 90.69 80 LYS A CA 1
ATOM 642 C C . LYS A 1 80 ? 6.868 8.772 13.590 1.00 90.69 80 LYS A C 1
ATOM 644 O O . LYS A 1 80 ? 6.519 8.912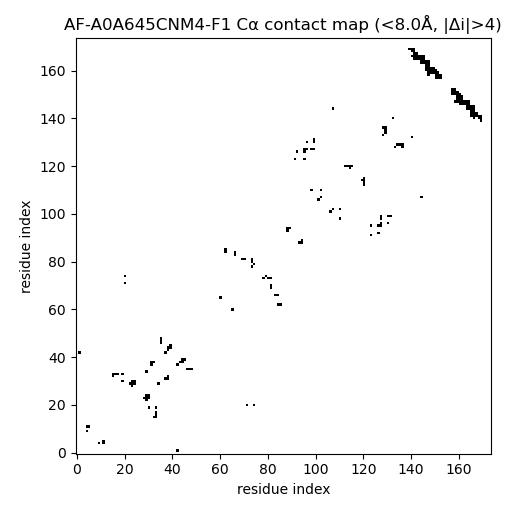 12.422 1.00 90.69 80 LYS A O 1
ATOM 649 N N . SER A 1 81 ? 7.946 8.075 13.929 1.00 93.00 81 SER A N 1
ATOM 650 C CA . SER A 1 81 ? 8.805 7.391 12.968 1.00 93.00 81 SER A CA 1
ATOM 651 C C . SER A 1 81 ? 9.542 6.251 13.644 1.00 93.00 81 SER A C 1
ATOM 653 O O . SER A 1 81 ? 10.014 6.418 14.767 1.00 93.00 81 SER A O 1
ATOM 655 N N . HIS A 1 82 ? 9.727 5.155 12.918 1.00 93.56 82 HIS A N 1
ATOM 656 C CA . HIS A 1 82 ? 10.513 4.016 13.363 1.00 93.56 82 HIS A CA 1
ATOM 657 C C . HIS A 1 82 ? 11.430 3.553 12.219 1.00 93.56 82 HIS A C 1
ATOM 659 O O . HIS A 1 82 ? 10.969 3.491 11.074 1.00 93.56 82 HIS A O 1
ATOM 665 N N . PRO A 1 83 ? 12.720 3.267 12.468 1.00 92.81 83 PRO A N 1
ATOM 666 C CA . PRO A 1 83 ? 13.619 2.762 11.436 1.00 92.81 83 PRO A CA 1
ATOM 667 C C . PRO A 1 83 ? 13.204 1.358 10.977 1.00 92.81 83 PRO A C 1
ATOM 669 O O . PRO A 1 83 ? 12.817 0.522 11.783 1.00 92.81 83 PRO A O 1
ATOM 672 N N . ILE A 1 84 ? 13.336 1.085 9.679 1.00 91.25 84 ILE A N 1
ATOM 673 C CA . ILE A 1 84 ? 13.048 -0.229 9.092 1.00 91.25 84 ILE A CA 1
ATOM 674 C C . ILE A 1 84 ? 14.370 -0.930 8.774 1.00 91.25 84 ILE A C 1
ATOM 676 O O . ILE A 1 84 ? 15.227 -0.380 8.077 1.00 91.25 84 ILE A O 1
ATOM 680 N N . LYS A 1 85 ? 14.528 -2.157 9.270 1.00 91.75 85 LYS A N 1
ATOM 681 C CA . LYS A 1 85 ? 15.658 -3.043 8.972 1.00 91.75 85 LYS A CA 1
ATOM 682 C C . LYS A 1 85 ? 15.463 -3.693 7.606 1.00 91.75 85 LYS A C 1
ATOM 684 O O . LYS A 1 85 ? 14.380 -4.173 7.286 1.00 91.75 85 LYS A O 1
ATOM 689 N N . GLY A 1 86 ? 16.508 -3.745 6.795 1.00 90.31 86 GLY A N 1
ATOM 690 C CA . GLY A 1 86 ? 16.450 -4.414 5.502 1.00 90.31 86 GLY A CA 1
ATOM 691 C C . GLY A 1 86 ? 17.596 -4.017 4.590 1.00 90.31 86 GLY A C 1
ATOM 692 O O . GLY A 1 86 ? 18.390 -3.128 4.900 1.00 90.31 86 GLY A O 1
ATOM 693 N N . THR A 1 87 ? 17.681 -4.685 3.443 1.00 88.94 87 THR A N 1
ATOM 694 C CA . THR A 1 87 ? 18.672 -4.350 2.421 1.00 88.94 87 THR A CA 1
ATOM 695 C C . THR A 1 87 ? 18.370 -2.979 1.830 1.00 88.94 87 THR A C 1
ATOM 697 O O . THR A 1 87 ? 17.311 -2.762 1.244 1.00 88.94 87 THR A O 1
ATOM 700 N N . GLN A 1 88 ? 19.328 -2.064 1.938 1.00 90.88 88 GLN A N 1
ATOM 701 C CA . GLN A 1 88 ? 19.231 -0.737 1.344 1.00 90.88 88 GLN A CA 1
ATOM 702 C C . GLN A 1 88 ? 19.942 -0.702 -0.009 1.00 90.88 88 GLN A C 1
ATOM 704 O O . GLN A 1 88 ? 21.008 -1.288 -0.188 1.00 90.88 88 GLN A O 1
ATOM 709 N N . ASN A 1 89 ? 19.352 0.010 -0.968 1.00 93.44 89 ASN A N 1
ATOM 710 C CA . ASN A 1 89 ? 20.031 0.363 -2.210 1.00 93.44 89 ASN A CA 1
ATOM 711 C C . ASN A 1 89 ? 20.704 1.726 -2.041 1.00 93.44 89 ASN A C 1
ATOM 713 O O . ASN A 1 89 ? 20.173 2.600 -1.361 1.00 93.44 89 ASN A O 1
ATOM 717 N N . ARG A 1 90 ? 21.839 1.935 -2.721 1.00 94.50 90 ARG A N 1
ATOM 718 C CA . ARG A 1 90 ? 22.592 3.202 -2.667 1.00 94.50 90 ARG A CA 1
ATOM 719 C C . ARG A 1 90 ? 21.729 4.419 -3.010 1.00 94.50 90 ARG A C 1
ATOM 721 O O . ARG A 1 90 ? 21.909 5.488 -2.442 1.00 94.50 90 ARG A O 1
ATOM 728 N N . ASN A 1 91 ? 20.851 4.273 -3.999 1.00 95.38 91 ASN A N 1
ATOM 729 C CA . ASN A 1 91 ? 19.908 5.296 -4.429 1.00 95.38 91 ASN A CA 1
ATOM 730 C C . ASN A 1 91 ? 18.756 4.656 -5.223 1.00 95.38 91 ASN A C 1
ATOM 732 O O . ASN A 1 91 ? 18.767 3.455 -5.509 1.00 95.38 91 ASN A O 1
ATOM 736 N N . ILE A 1 92 ? 17.775 5.476 -5.600 1.00 94.56 92 ILE A N 1
ATOM 737 C CA . ILE A 1 92 ? 16.587 5.042 -6.343 1.00 94.56 92 ILE A CA 1
ATOM 738 C C . ILE A 1 92 ? 16.901 4.475 -7.736 1.00 94.56 92 ILE A C 1
ATOM 740 O O . ILE A 1 92 ? 16.220 3.557 -8.178 1.00 94.56 92 ILE A O 1
ATOM 744 N N . TYR A 1 93 ? 17.956 4.951 -8.404 1.00 96.50 93 TYR A N 1
ATOM 745 C CA . TYR A 1 93 ? 18.364 4.436 -9.716 1.00 96.50 93 TYR A CA 1
ATOM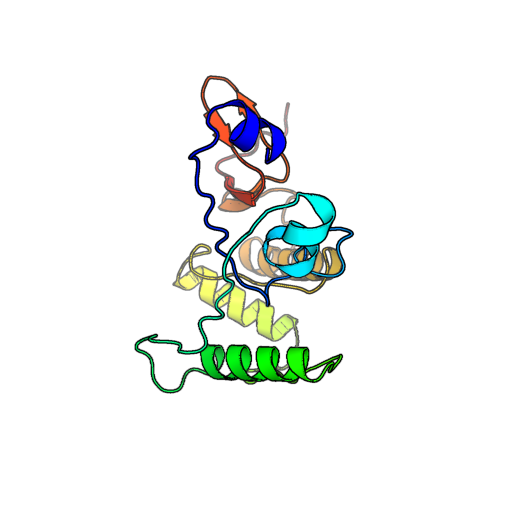 746 C C . TYR A 1 93 ? 18.929 3.018 -9.607 1.00 96.50 93 TYR A C 1
ATOM 748 O O . TYR A 1 93 ? 18.523 2.144 -10.363 1.00 96.50 93 TYR A O 1
ATOM 756 N N . ALA A 1 94 ? 19.776 2.761 -8.606 1.00 96.69 94 ALA A N 1
ATOM 757 C CA . ALA A 1 94 ? 20.279 1.418 -8.322 1.00 96.69 94 ALA A CA 1
ATOM 758 C C . ALA A 1 94 ? 19.142 0.459 -7.921 1.00 96.69 94 ALA A C 1
ATOM 760 O O . ALA A 1 94 ? 19.141 -0.705 -8.320 1.00 96.69 94 ALA A O 1
ATOM 761 N N . ALA A 1 95 ? 18.148 0.951 -7.171 1.00 95.69 95 ALA A N 1
ATOM 762 C CA . ALA A 1 95 ? 16.944 0.181 -6.868 1.00 95.69 95 ALA A CA 1
ATOM 763 C C . ALA A 1 95 ? 16.151 -0.154 -8.143 1.00 95.69 95 ALA A C 1
ATOM 765 O O . ALA A 1 95 ? 15.720 -1.293 -8.303 1.00 95.69 95 ALA A O 1
ATOM 766 N N . ALA A 1 96 ? 16.004 0.805 -9.062 1.00 96.38 96 ALA A N 1
ATOM 767 C CA . ALA A 1 96 ? 15.319 0.606 -10.334 1.00 96.38 96 ALA A CA 1
ATOM 768 C C . ALA A 1 96 ? 16.058 -0.377 -11.259 1.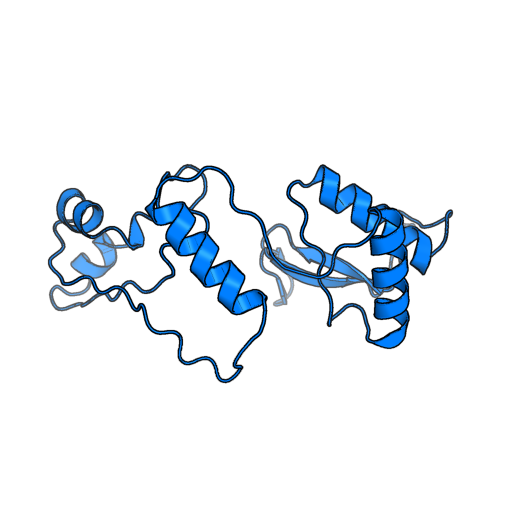00 96.38 96 ALA A C 1
ATOM 770 O O . ALA A 1 96 ? 15.416 -1.217 -11.889 1.00 96.38 96 ALA A O 1
ATOM 771 N N . ASP A 1 97 ? 17.393 -0.321 -11.308 1.00 95.56 97 ASP A N 1
ATOM 772 C CA . ASP A 1 97 ? 18.220 -1.278 -12.055 1.00 95.56 97 ASP A CA 1
ATOM 773 C C . ASP A 1 97 ? 18.018 -2.700 -11.522 1.00 95.56 97 ASP A C 1
ATOM 775 O O . ASP A 1 97 ? 17.720 -3.618 -12.289 1.00 95.56 97 ASP A O 1
ATOM 779 N N . LYS A 1 98 ? 18.100 -2.869 -10.194 1.00 94.94 98 LYS A N 1
ATOM 780 C CA . LYS A 1 98 ? 17.873 -4.158 -9.530 1.00 94.94 98 LYS A CA 1
ATOM 781 C C . LYS A 1 98 ? 16.462 -4.681 -9.789 1.00 94.94 98 LYS A C 1
ATOM 783 O O . LYS A 1 98 ? 16.321 -5.831 -10.188 1.00 94.94 98 LYS A O 1
ATOM 788 N N . TYR A 1 99 ? 15.443 -3.841 -9.604 1.00 95.19 99 TYR A N 1
ATOM 789 C CA . TYR A 1 99 ? 14.040 -4.194 -9.841 1.00 95.19 99 TYR A CA 1
ATOM 790 C C . TYR A 1 99 ? 13.810 -4.620 -11.295 1.00 95.19 99 TYR A C 1
ATOM 792 O O . TYR A 1 99 ? 13.182 -5.636 -11.555 1.00 95.19 99 TYR A O 1
ATOM 800 N N . SER A 1 100 ? 14.373 -3.895 -12.262 1.00 93.75 100 SER A N 1
ATOM 801 C CA . SER A 1 100 ? 14.186 -4.209 -13.684 1.00 93.75 100 SER A CA 1
ATOM 802 C C . SER A 1 100 ? 14.896 -5.500 -14.101 1.00 93.75 100 SER A C 1
ATOM 804 O O . SER A 1 100 ? 14.360 -6.262 -14.901 1.00 93.75 100 SER A O 1
ATOM 806 N N . ALA A 1 101 ? 16.093 -5.770 -13.568 1.00 93.69 101 ALA A N 1
ATOM 807 C CA . ALA A 1 101 ? 16.805 -7.028 -13.815 1.00 93.69 101 ALA A CA 1
ATOM 808 C C . ALA A 1 101 ? 16.019 -8.232 -13.277 1.00 93.69 101 ALA A C 1
ATOM 810 O O . ALA A 1 101 ? 15.884 -9.255 -13.942 1.00 93.69 101 ALA A O 1
ATOM 811 N N . ASN A 1 102 ? 15.459 -8.059 -12.089 1.00 92.50 102 ASN A N 1
ATOM 812 C CA . ASN A 1 102 ? 14.577 -8.997 -11.430 1.00 92.50 102 ASN A CA 1
ATOM 813 C C . ASN A 1 102 ? 13.288 -9.267 -12.227 1.00 92.50 102 ASN A C 1
ATOM 815 O O . ASN A 1 102 ? 12.944 -10.421 -12.444 1.00 92.50 102 ASN A O 1
ATOM 819 N N . VAL A 1 103 ? 12.620 -8.222 -12.722 1.00 89.75 103 VAL A N 1
ATOM 820 C CA . VAL A 1 103 ? 11.429 -8.352 -13.578 1.00 89.75 103 VAL A CA 1
ATOM 821 C C . VAL A 1 103 ? 11.724 -9.174 -14.832 1.00 89.75 103 VAL A C 1
ATOM 823 O O . VAL A 1 103 ? 10.946 -10.048 -15.197 1.00 89.75 103 VAL A O 1
ATOM 826 N N . LYS A 1 104 ? 12.874 -8.947 -15.478 1.00 86.81 104 LYS A N 1
ATOM 827 C CA . LYS A 1 104 ? 13.285 -9.726 -16.660 1.00 86.81 104 LYS A CA 1
ATOM 828 C C . LYS A 1 104 ? 13.516 -11.207 -16.352 1.00 86.81 104 LYS A C 1
ATOM 830 O O . LYS A 1 104 ? 13.432 -12.026 -17.260 1.00 86.81 104 LYS A O 1
ATOM 835 N N . LYS A 1 105 ? 13.860 -11.533 -15.105 1.00 90.75 105 LYS A N 1
ATOM 836 C CA . LYS A 1 105 ? 14.184 -12.891 -14.669 1.00 90.75 105 LYS A CA 1
ATOM 837 C C . LYS A 1 105 ? 12.952 -13.646 -14.165 1.00 90.75 105 LYS A C 1
ATOM 839 O O . LYS A 1 105 ? 12.765 -14.798 -14.536 1.00 90.75 105 LYS A O 1
ATOM 844 N N . ASP A 1 106 ? 12.157 -12.996 -13.320 1.00 88.69 106 ASP A N 1
ATOM 845 C CA . ASP A 1 106 ? 11.130 -13.635 -12.494 1.00 88.69 106 ASP A CA 1
ATOM 846 C C . ASP A 1 106 ? 9.707 -13.119 -12.800 1.00 88.69 106 ASP A C 1
ATOM 848 O O . ASP A 1 106 ? 8.773 -13.498 -12.101 1.00 88.69 106 ASP A O 1
ATOM 852 N N . GLY A 1 107 ? 9.531 -12.247 -13.800 1.00 84.25 107 GLY A N 1
ATOM 853 C CA . GLY A 1 107 ? 8.239 -11.635 -14.128 1.00 84.25 107 GLY A CA 1
ATOM 854 C C . GLY A 1 107 ? 7.882 -10.424 -13.254 1.00 84.25 107 GLY A C 1
ATOM 855 O O . GLY A 1 107 ? 8.553 -10.109 -12.265 1.00 84.25 107 GLY A O 1
ATOM 856 N N . LEU A 1 108 ? 6.833 -9.694 -13.646 1.00 81.19 108 LEU A N 1
ATOM 857 C CA . LEU A 1 108 ? 6.328 -8.522 -12.911 1.00 81.19 108 LEU A CA 1
ATOM 858 C C . LEU A 1 108 ? 5.478 -8.922 -11.697 1.00 81.19 108 LEU A C 1
ATOM 860 O O . LEU A 1 108 ? 5.406 -8.181 -10.724 1.00 81.19 108 LEU A O 1
ATOM 864 N N . GLU A 1 109 ? 4.858 -10.095 -11.743 1.00 81.12 109 GLU A N 1
ATOM 865 C CA . GLU A 1 109 ? 3.890 -10.604 -10.774 1.00 81.12 109 GLU A CA 1
ATOM 866 C C . GLU A 1 109 ? 4.492 -10.914 -9.397 1.00 81.12 109 GLU A C 1
ATOM 868 O O . GLU A 1 109 ? 3.785 -10.917 -8.392 1.00 81.12 109 GLU A O 1
ATOM 873 N N . ASN A 1 110 ? 5.805 -11.137 -9.332 1.00 84.50 110 ASN A N 1
ATOM 874 C CA . ASN A 1 110 ? 6.489 -11.541 -8.105 1.00 84.50 110 ASN A CA 1
ATOM 875 C C . ASN A 1 110 ? 7.069 -10.361 -7.313 1.00 84.50 110 ASN A C 1
ATOM 877 O O . ASN A 1 110 ? 7.736 -10.574 -6.297 1.00 84.50 110 ASN A O 1
ATOM 881 N N . GLN A 1 111 ? 6.883 -9.118 -7.780 1.00 88.56 111 GLN A N 1
ATOM 882 C CA . GLN A 1 111 ? 7.528 -7.938 -7.197 1.00 88.56 111 GLN A CA 1
ATOM 883 C C . GLN A 1 111 ? 6.600 -6.731 -7.178 1.00 88.56 111 GLN A C 1
ATOM 885 O O . GLN A 1 111 ? 5.872 -6.459 -8.124 1.00 88.56 111 GLN A O 1
ATOM 890 N N . VAL A 1 112 ? 6.668 -5.970 -6.087 1.00 91.81 112 VAL A N 1
ATOM 891 C CA . VAL A 1 112 ? 5.916 -4.727 -5.922 1.00 91.81 112 VAL A CA 1
ATOM 892 C C . VAL A 1 112 ? 6.820 -3.657 -5.328 1.00 91.81 112 VAL A C 1
ATOM 894 O O . VAL A 1 112 ? 7.583 -3.907 -4.392 1.00 91.81 112 VAL A O 1
ATOM 897 N N . ALA A 1 113 ? 6.738 -2.450 -5.878 1.00 93.38 113 ALA A N 1
ATOM 898 C CA . ALA A 1 113 ? 7.361 -1.264 -5.312 1.00 93.38 113 ALA A CA 1
ATOM 899 C C . ALA A 1 113 ? 6.285 -0.383 -4.671 1.00 93.38 113 ALA A C 1
ATOM 901 O O . ALA A 1 113 ? 5.289 -0.046 -5.306 1.00 93.38 113 ALA A O 1
ATOM 902 N N . ILE A 1 114 ? 6.498 0.002 -3.413 1.00 94.31 114 ILE A N 1
ATOM 903 C CA . ILE A 1 114 ? 5.567 0.838 -2.650 1.00 94.31 114 ILE A CA 1
ATOM 904 C C . ILE A 1 114 ? 6.280 2.138 -2.284 1.00 94.31 114 ILE A C 1
ATOM 906 O O . ILE A 1 114 ? 7.276 2.133 -1.561 1.00 94.31 114 ILE A O 1
ATOM 910 N N . GLY A 1 115 ? 5.772 3.259 -2.787 1.00 94.12 115 GLY A N 1
ATOM 911 C CA . GLY A 1 115 ? 6.228 4.603 -2.451 1.00 94.12 115 GLY A CA 1
ATOM 912 C C . GLY A 1 115 ? 5.204 5.376 -1.624 1.00 94.12 115 GLY A C 1
ATOM 913 O O . GLY A 1 115 ? 4.000 5.147 -1.700 1.00 94.12 115 GLY A O 1
ATOM 914 N N . VAL A 1 116 ? 5.698 6.357 -0.865 1.00 91.56 116 VAL A N 1
ATOM 915 C CA . VAL A 1 116 ? 4.904 7.182 0.069 1.00 91.56 116 VAL A CA 1
ATOM 916 C C . VAL A 1 116 ? 3.914 8.140 -0.613 1.00 91.56 116 VAL A C 1
ATOM 918 O O . VAL A 1 116 ? 3.048 8.708 0.040 1.00 91.56 116 VAL A O 1
ATOM 921 N N . SER A 1 117 ? 4.044 8.378 -1.922 1.00 95.00 117 SER A N 1
ATOM 922 C CA . SER A 1 117 ? 3.174 9.305 -2.653 1.00 95.00 117 SER A CA 1
ATOM 923 C C . SER A 1 117 ? 2.983 8.887 -4.105 1.00 95.00 117 SER A C 1
ATOM 925 O O . SER A 1 117 ? 3.856 8.250 -4.698 1.00 95.00 117 SER A O 1
ATOM 927 N N . HIS A 1 118 ? 1.891 9.346 -4.723 1.00 93.56 118 HIS A N 1
ATOM 928 C CA . HIS A 1 118 ? 1.664 9.168 -6.160 1.00 93.56 118 HIS A CA 1
ATOM 929 C C . HIS A 1 118 ? 2.815 9.717 -7.009 1.00 93.56 118 HIS A C 1
ATOM 931 O O . HIS A 1 118 ? 3.187 9.095 -7.998 1.00 93.56 118 HIS A O 1
ATOM 937 N N . LYS A 1 119 ? 3.434 10.836 -6.604 1.00 96.69 119 LYS A N 1
ATOM 938 C CA . LYS A 1 119 ? 4.595 11.402 -7.306 1.00 96.69 119 LYS A CA 1
ATOM 939 C C . LYS A 1 119 ? 5.806 10.467 -7.250 1.00 96.69 119 LYS A C 1
ATOM 941 O O . LYS A 1 119 ? 6.468 10.282 -8.267 1.00 96.69 119 LYS A O 1
ATOM 946 N N . ALA A 1 120 ? 6.081 9.869 -6.088 1.00 96.62 120 ALA A N 1
ATOM 947 C CA . ALA A 1 120 ? 7.169 8.905 -5.931 1.00 96.62 120 ALA A CA 1
ATOM 948 C C . ALA A 1 120 ? 6.907 7.622 -6.737 1.00 96.62 120 ALA A C 1
ATOM 950 O O . ALA A 1 120 ? 7.795 7.167 -7.454 1.00 96.62 120 ALA A O 1
ATOM 951 N N . ASN A 1 121 ? 5.677 7.101 -6.685 1.00 96.06 121 ASN A N 1
ATOM 952 C CA . ASN A 1 121 ? 5.269 5.928 -7.461 1.00 96.06 121 ASN A CA 1
ATOM 953 C C . ASN A 1 121 ? 5.368 6.192 -8.966 1.00 96.06 121 ASN A C 1
ATOM 955 O O . ASN A 1 121 ? 5.953 5.392 -9.684 1.00 96.06 121 ASN A O 1
ATOM 959 N N . LYS A 1 122 ? 4.893 7.349 -9.443 1.00 95.75 122 LYS A N 1
ATOM 960 C CA . LYS A 1 122 ? 5.029 7.741 -10.851 1.00 95.75 122 LYS A CA 1
ATOM 961 C C . LYS A 1 122 ? 6.495 7.799 -11.275 1.00 95.75 122 LYS A C 1
ATOM 963 O O . LYS A 1 122 ? 6.849 7.229 -12.298 1.00 95.75 122 LYS A O 1
ATOM 968 N N . PHE A 1 123 ? 7.340 8.465 -10.488 1.00 96.69 123 PHE A N 1
ATOM 969 C CA . PHE A 1 123 ? 8.765 8.573 -10.791 1.00 96.69 123 PHE A CA 1
ATOM 970 C C . PHE A 1 123 ? 9.436 7.195 -10.877 1.00 96.69 123 PHE A C 1
ATOM 972 O O . PHE A 1 123 ? 10.180 6.935 -11.818 1.00 96.69 123 PHE A O 1
ATOM 979 N N . PHE A 1 124 ? 9.147 6.295 -9.933 1.00 97.19 124 PHE A N 1
ATOM 980 C CA . PHE A 1 124 ? 9.698 4.942 -9.966 1.00 97.19 124 PHE A CA 1
ATOM 981 C C . PHE A 1 124 ? 9.159 4.136 -11.157 1.00 97.19 124 PHE A C 1
ATOM 983 O O . PHE A 1 124 ? 9.947 3.537 -11.882 1.00 97.19 124 PHE A O 1
ATOM 990 N N . ASN A 1 125 ? 7.853 4.197 -11.433 1.00 95.44 125 ASN A N 1
ATOM 991 C CA . ASN A 1 125 ? 7.249 3.559 -12.605 1.00 95.44 125 ASN A CA 1
ATOM 992 C C . ASN A 1 125 ? 7.893 4.047 -13.910 1.00 95.44 125 ASN A C 1
ATOM 994 O O . ASN A 1 125 ? 8.218 3.232 -14.769 1.00 95.44 125 ASN A O 1
ATOM 998 N N . ASP A 1 126 ? 8.144 5.351 -14.048 1.00 95.44 126 ASP A N 1
ATOM 999 C CA . ASP A 1 126 ? 8.811 5.915 -15.224 1.00 95.44 126 ASP A CA 1
ATOM 1000 C C . ASP A 1 126 ? 10.233 5.348 -15.391 1.00 95.44 126 ASP A C 1
ATOM 1002 O O . ASP A 1 126 ? 10.598 4.958 -16.505 1.00 95.44 126 ASP A O 1
ATOM 1006 N N . LEU A 1 127 ? 11.000 5.232 -14.296 1.00 96.56 127 LEU A N 1
ATOM 1007 C CA . LEU A 1 127 ? 12.345 4.642 -14.294 1.00 96.56 127 LEU A CA 1
ATOM 1008 C C . LEU A 1 127 ? 12.348 3.163 -14.694 1.00 96.56 127 LEU A C 1
ATOM 1010 O O . LEU A 1 127 ? 13.245 2.742 -15.429 1.00 96.56 127 LEU A O 1
ATOM 1014 N N . ILE A 1 128 ? 11.388 2.376 -14.203 1.00 94.88 128 ILE A N 1
ATOM 1015 C CA . ILE A 1 128 ? 11.261 0.952 -14.543 1.00 94.88 128 ILE A CA 1
ATOM 1016 C C . ILE A 1 128 ? 10.836 0.794 -16.002 1.00 94.88 128 ILE A C 1
ATOM 1018 O O . ILE A 1 128 ? 11.495 0.083 -16.760 1.00 94.88 128 ILE A O 1
ATOM 1022 N N . ARG A 1 129 ? 9.800 1.520 -16.438 1.00 94.81 129 ARG A N 1
ATOM 1023 C CA . ARG A 1 129 ? 9.318 1.460 -17.825 1.00 94.81 129 ARG A CA 1
ATOM 1024 C C . ARG A 1 129 ? 10.395 1.893 -18.822 1.00 94.81 129 ARG A C 1
ATOM 1026 O O . ARG A 1 129 ? 10.492 1.307 -19.889 1.00 94.81 129 ARG A O 1
ATOM 1033 N N . GLU A 1 130 ? 11.250 2.862 -18.481 1.00 95.25 130 GLU A N 1
ATOM 1034 C CA . GLU A 1 130 ? 12.398 3.247 -19.325 1.00 95.25 130 GLU A CA 1
ATOM 1035 C C . GLU A 1 130 ? 13.423 2.114 -19.484 1.00 95.25 130 GLU A C 1
ATOM 1037 O O . GLU A 1 130 ? 13.950 1.901 -20.569 1.00 95.25 130 GLU A O 1
ATOM 1042 N N . ARG A 1 131 ? 13.680 1.335 -18.427 1.00 94.19 131 ARG A N 1
ATOM 1043 C CA . ARG A 1 131 ? 14.625 0.201 -18.456 1.00 94.19 131 ARG A CA 1
ATOM 1044 C C . ARG A 1 131 ? 14.085 -1.029 -19.185 1.00 94.19 131 ARG A C 1
ATOM 1046 O O . ARG A 1 131 ? 14.871 -1.874 -19.627 1.00 94.19 131 ARG A O 1
ATOM 1053 N N . ILE A 1 132 ? 12.761 -1.156 -19.252 1.00 91.88 132 ILE A N 1
ATOM 1054 C CA . ILE A 1 132 ? 12.071 -2.260 -19.924 1.00 91.88 132 ILE A CA 1
ATOM 1055 C C . ILE A 1 132 ? 11.844 -1.926 -21.404 1.00 91.88 132 ILE A C 1
ATOM 1057 O O . ILE A 1 132 ? 12.258 -2.703 -22.258 1.00 91.88 132 ILE A O 1
ATOM 1061 N N . PHE A 1 133 ? 11.250 -0.766 -21.703 1.00 93.31 133 PHE A N 1
ATOM 1062 C CA . PHE A 1 133 ? 10.804 -0.385 -23.052 1.00 93.31 133 PHE A CA 1
ATOM 1063 C C . PHE A 1 133 ? 11.735 0.608 -23.770 1.00 93.31 133 PHE A C 1
ATOM 1065 O O . PHE A 1 133 ? 11.619 0.809 -24.976 1.00 93.31 133 PHE A O 1
ATOM 1072 N N . GLY A 1 134 ? 12.672 1.232 -23.052 1.00 94.38 134 GLY A N 1
ATOM 1073 C CA . GLY A 1 134 ? 13.567 2.263 -23.579 1.00 94.38 134 GLY A CA 1
ATOM 1074 C C . GLY A 1 134 ? 13.032 3.693 -23.434 1.00 94.38 134 GLY A C 1
ATOM 1075 O O . GLY A 1 134 ? 11.917 3.946 -22.970 1.00 94.38 134 GLY A O 1
ATOM 1076 N N . ASN A 1 135 ? 13.851 4.662 -23.852 1.00 92.38 135 ASN A N 1
ATOM 1077 C CA . ASN A 1 135 ? 13.579 6.097 -23.671 1.00 92.38 135 ASN A CA 1
ATOM 1078 C C . ASN A 1 135 ? 12.407 6.610 -24.516 1.00 92.38 135 ASN A C 1
ATOM 1080 O O . ASN A 1 135 ? 11.785 7.606 -24.160 1.00 92.38 135 ASN A O 1
ATOM 1084 N N . ALA A 1 136 ? 12.099 5.931 -25.622 1.00 92.12 136 ALA A N 1
ATOM 1085 C CA . ALA A 1 136 ? 11.010 6.279 -26.532 1.00 92.12 136 ALA A CA 1
ATOM 1086 C C . ALA A 1 136 ? 9.678 5.587 -26.175 1.00 92.12 136 ALA A C 1
ATOM 1088 O O . ALA A 1 136 ? 8.803 5.483 -27.035 1.00 92.12 136 ALA A O 1
ATOM 1089 N N . LYS A 1 137 ? 9.529 5.101 -24.931 1.00 92.56 137 LYS A N 1
ATOM 1090 C CA . LYS A 1 137 ? 8.302 4.448 -24.459 1.00 92.56 137 LYS A CA 1
ATOM 1091 C C . LYS A 1 137 ? 7.071 5.332 -24.668 1.00 92.56 137 LYS A C 1
ATOM 1093 O O . LYS A 1 137 ? 7.096 6.542 -24.427 1.00 92.56 137 LYS A O 1
ATOM 1098 N N . LYS A 1 138 ? 5.971 4.713 -25.074 1.00 92.69 138 LYS A N 1
ATOM 1099 C CA . LYS A 1 138 ? 4.666 5.357 -25.222 1.00 92.69 138 LYS A CA 1
ATOM 1100 C C . LYS A 1 138 ? 3.976 5.509 -23.867 1.00 92.69 138 LYS A C 1
ATOM 1102 O O . LYS A 1 138 ? 4.412 4.968 -22.846 1.00 92.69 138 LYS A O 1
ATOM 1107 N N . ILE A 1 139 ? 2.846 6.227 -23.854 1.00 93.25 139 ILE A N 1
ATOM 1108 C CA . ILE A 1 139 ? 2.028 6.354 -22.635 1.00 93.25 139 ILE A CA 1
ATOM 1109 C C . ILE A 1 139 ? 1.633 4.975 -22.096 1.00 93.25 139 ILE A C 1
ATOM 1111 O O . ILE A 1 139 ? 1.677 4.769 -20.887 1.00 93.25 139 ILE A O 1
ATOM 1115 N N . LEU A 1 140 ? 1.370 4.040 -23.012 1.00 94.94 140 LEU A N 1
ATOM 1116 C CA . LEU A 1 140 ? 0.984 2.658 -22.784 1.00 94.94 140 LEU A CA 1
ATOM 1117 C C . LEU A 1 140 ? 1.777 1.752 -23.724 1.00 94.94 140 LEU A C 1
ATOM 1119 O O . LEU A 1 140 ? 1.898 2.055 -24.912 1.00 94.94 140 LEU A O 1
ATOM 1123 N N . GLU A 1 141 ? 2.278 0.652 -23.183 1.00 93.94 141 GLU A N 1
ATOM 1124 C CA . GLU A 1 141 ? 3.006 -0.395 -23.892 1.00 93.94 141 GLU A CA 1
ATOM 1125 C C . GLU A 1 141 ? 2.348 -1.747 -23.615 1.00 93.94 141 GLU A C 1
ATOM 1127 O O . GLU A 1 141 ? 1.834 -1.997 -22.522 1.00 93.94 141 GLU A O 1
ATOM 1132 N N . GLN A 1 142 ? 2.352 -2.631 -24.612 1.00 93.00 142 GLN A N 1
ATOM 1133 C CA . GLN A 1 142 ? 1.908 -4.008 -24.409 1.00 93.00 142 GLN A CA 1
ATOM 1134 C C . GLN A 1 142 ? 2.746 -4.660 -23.295 1.00 93.00 142 GLN A C 1
ATOM 1136 O O . GLN A 1 142 ? 3.972 -4.540 -23.285 1.00 93.00 142 GLN A O 1
ATOM 1141 N N . GLY A 1 143 ? 2.078 -5.339 -22.363 1.00 89.94 143 GLY A N 1
ATOM 1142 C CA . GLY A 1 143 ? 2.677 -5.912 -21.157 1.00 89.94 143 GLY A CA 1
ATOM 1143 C C . GLY A 1 143 ? 2.761 -4.949 -19.966 1.00 89.94 143 GLY A C 1
ATOM 1144 O O . GLY A 1 143 ? 3.266 -5.338 -18.915 1.00 89.94 143 GLY A O 1
ATOM 1145 N N . ASP A 1 144 ? 2.280 -3.702 -20.080 1.00 92.50 144 ASP A N 1
ATOM 1146 C CA . ASP A 1 144 ? 2.135 -2.832 -18.907 1.00 92.50 144 ASP A CA 1
ATOM 1147 C C . ASP A 1 144 ? 1.170 -3.460 -17.887 1.00 92.50 144 ASP A C 1
ATOM 1149 O O . ASP A 1 144 ? 0.050 -3.850 -18.224 1.00 92.50 144 ASP A O 1
ATOM 1153 N N . LEU A 1 145 ? 1.584 -3.481 -16.618 1.00 92.25 145 LEU A N 1
ATOM 1154 C CA . LEU A 1 145 ? 0.708 -3.794 -15.494 1.00 92.25 145 LEU A CA 1
ATOM 1155 C C . LEU A 1 145 ? -0.012 -2.516 -15.048 1.00 92.25 145 LEU A C 1
ATOM 1157 O O . LEU A 1 145 ? 0.617 -1.545 -14.619 1.00 92.25 145 LEU A O 1
ATOM 1161 N N . LEU A 1 146 ? -1.335 -2.516 -15.151 1.00 93.69 146 LEU A N 1
ATOM 1162 C CA . LEU A 1 146 ? -2.207 -1.406 -14.786 1.00 93.69 146 LEU A CA 1
ATOM 1163 C C . LEU A 1 146 ? -3.015 -1.759 -13.539 1.00 93.69 146 LEU A C 1
ATOM 1165 O O . LEU A 1 146 ? -3.271 -2.927 -13.257 1.00 93.69 146 LEU A O 1
ATOM 1169 N N . MET A 1 147 ? -3.450 -0.732 -12.814 1.00 94.50 147 MET A N 1
ATOM 1170 C CA . MET A 1 147 ? -4.345 -0.873 -11.669 1.00 94.50 147 MET A CA 1
ATOM 1171 C C . MET A 1 147 ? -5.658 -0.157 -11.963 1.00 94.50 147 MET A C 1
ATOM 1173 O O . MET A 1 147 ? -5.671 1.006 -12.375 1.00 94.50 147 MET A O 1
ATOM 1177 N N . ILE A 1 148 ? -6.764 -0.849 -11.727 1.00 96.25 148 ILE A N 1
ATOM 1178 C CA . ILE A 1 148 ? -8.108 -0.302 -11.843 1.00 96.25 148 ILE A CA 1
ATOM 1179 C C . ILE A 1 148 ? -8.352 0.652 -10.674 1.00 96.25 148 ILE A C 1
ATOM 1181 O O . ILE A 1 148 ? -8.178 0.280 -9.520 1.00 96.25 148 ILE A O 1
ATOM 1185 N N . THR A 1 149 ? -8.751 1.892 -10.959 1.00 94.56 149 THR A N 1
ATOM 1186 C CA . THR A 1 149 ? -8.944 2.935 -9.930 1.00 94.56 149 THR A CA 1
ATOM 1187 C C . THR A 1 149 ? -10.407 3.148 -9.549 1.00 94.56 149 THR A C 1
ATOM 1189 O O . THR A 1 149 ? -10.706 3.846 -8.580 1.00 94.56 149 THR A O 1
ATOM 1192 N N . GLN A 1 150 ? -11.333 2.574 -10.318 1.00 95.50 150 GLN A N 1
ATOM 1193 C CA . GLN A 1 150 ? -12.776 2.682 -10.123 1.00 95.50 150 GLN A CA 1
ATOM 1194 C C . GLN A 1 150 ? -13.447 1.391 -10.582 1.00 95.50 150 GLN A C 1
ATOM 1196 O O . GLN A 1 150 ? -13.031 0.801 -11.576 1.00 95.50 150 GLN A O 1
ATOM 1201 N N . ASN A 1 151 ? -14.501 0.975 -9.877 1.00 95.56 151 ASN A N 1
ATOM 1202 C CA . ASN A 1 151 ? -15.272 -0.200 -10.270 1.00 95.56 151 ASN A CA 1
ATOM 1203 C C . ASN A 1 151 ? -15.800 -0.022 -11.699 1.00 95.56 151 ASN A C 1
ATOM 1205 O O . ASN A 1 151 ? -16.390 1.008 -12.029 1.00 95.56 151 ASN A O 1
ATOM 1209 N N . TRP A 1 152 ? -15.616 -1.040 -12.527 1.00 95.38 152 TRP A N 1
ATOM 1210 C CA . TRP A 1 152 ? -16.015 -1.041 -13.924 1.00 95.38 152 TRP A CA 1
ATOM 1211 C C . TRP A 1 152 ? -16.825 -2.297 -14.227 1.00 95.38 152 TRP A C 1
ATOM 1213 O O . TRP A 1 152 ? -16.478 -3.395 -13.795 1.00 95.38 152 TRP A O 1
ATOM 1223 N N . TYR A 1 153 ? -17.919 -2.135 -14.969 1.00 96.25 153 TYR A N 1
ATOM 1224 C CA . TYR A 1 153 ? -18.778 -3.243 -15.366 1.00 96.25 153 TYR A CA 1
ATOM 1225 C C . TYR A 1 153 ? -19.274 -3.062 -16.795 1.00 96.25 153 TYR A C 1
ATOM 1227 O O . TYR A 1 153 ? -19.858 -2.030 -17.134 1.00 96.25 153 TYR A O 1
ATOM 1235 N N . ARG A 1 154 ? -19.079 -4.084 -17.631 1.00 95.50 154 ARG A N 1
ATOM 1236 C CA . ARG A 1 154 ? -19.611 -4.123 -18.996 1.00 95.50 154 ARG A CA 1
ATOM 1237 C C . ARG A 1 154 ? -19.709 -5.559 -19.486 1.00 95.50 154 ARG A C 1
ATOM 1239 O O . ARG A 1 154 ? -18.784 -6.339 -19.302 1.00 95.50 154 ARG A O 1
ATOM 1246 N N . ASN A 1 155 ? -20.803 -5.889 -20.174 1.00 94.94 155 ASN A N 1
ATOM 1247 C CA . ASN A 1 155 ? -20.997 -7.187 -20.834 1.00 94.94 155 ASN A CA 1
ATOM 1248 C C . ASN A 1 155 ? -20.738 -8.400 -19.913 1.00 94.94 155 ASN A C 1
ATOM 1250 O O . ASN A 1 155 ? -20.171 -9.397 -20.349 1.00 94.94 155 ASN A O 1
ATOM 1254 N N . GLY A 1 156 ? -21.116 -8.307 -18.634 1.00 94.19 156 GLY A N 1
ATOM 1255 C CA . GLY A 1 156 ? -20.907 -9.379 -17.653 1.00 94.19 156 GLY A CA 1
ATOM 1256 C C . GLY A 1 156 ? -19.489 -9.471 -17.076 1.00 94.19 156 GLY A C 1
ATOM 1257 O O . GLY A 1 156 ? -19.262 -10.289 -16.193 1.00 94.19 156 GLY A O 1
ATOM 1258 N N . ILE A 1 157 ? -18.550 -8.631 -17.522 1.00 94.44 157 ILE A N 1
ATOM 1259 C CA . ILE A 1 157 ? -17.216 -8.509 -16.927 1.00 94.44 157 ILE A CA 1
ATOM 1260 C C . ILE A 1 157 ? -17.267 -7.429 -15.854 1.00 94.44 157 ILE A C 1
ATOM 1262 O O . ILE A 1 157 ? -17.777 -6.332 -16.096 1.00 94.44 157 ILE A O 1
ATOM 1266 N N . GLN A 1 158 ? -16.712 -7.740 -14.687 1.00 96.06 158 GLN A N 1
ATOM 1267 C CA . GLN A 1 158 ? -16.615 -6.828 -13.559 1.00 96.06 158 GLN A CA 1
ATOM 1268 C C . GLN A 1 158 ? -15.161 -6.712 -13.114 1.00 96.06 158 GLN A C 1
ATOM 1270 O O . GLN A 1 158 ? -14.506 -7.725 -12.888 1.00 96.06 158 GLN A O 1
ATOM 1275 N N . LEU A 1 159 ? -14.690 -5.475 -12.988 1.00 96.00 159 LEU A N 1
ATOM 1276 C CA . LEU A 1 159 ? -13.395 -5.125 -12.421 1.00 96.00 159 LEU A CA 1
ATOM 1277 C C . LEU A 1 159 ? -13.628 -4.207 -11.225 1.00 96.00 159 LEU A C 1
ATOM 1279 O O . LEU A 1 159 ? -14.480 -3.313 -11.271 1.00 96.00 159 LEU A O 1
ATOM 1283 N N . TYR A 1 160 ? -12.877 -4.417 -10.160 1.00 96.44 160 TYR A N 1
ATOM 1284 C CA . TYR A 1 160 ? -12.970 -3.652 -8.929 1.00 96.44 160 TYR A CA 1
ATOM 1285 C C . TYR A 1 160 ? -11.783 -2.709 -8.782 1.00 96.44 160 TYR A C 1
ATOM 1287 O O . TYR A 1 160 ? -10.695 -2.943 -9.303 1.00 96.44 160 TYR A O 1
ATOM 1295 N N . ASN A 1 161 ? -11.990 -1.618 -8.050 1.00 95.75 161 ASN A N 1
ATOM 1296 C CA . ASN A 1 161 ? -10.892 -0.754 -7.640 1.00 95.75 161 ASN A CA 1
ATOM 1297 C C . ASN A 1 161 ? -9.821 -1.566 -6.886 1.00 95.75 161 ASN A C 1
ATOM 1299 O O . ASN A 1 161 ? -10.133 -2.237 -5.903 1.00 95.75 161 ASN A O 1
ATOM 1303 N N . GLY A 1 162 ? -8.574 -1.477 -7.343 1.00 93.31 162 GLY A N 1
ATOM 1304 C CA . GLY A 1 162 ? -7.433 -2.236 -6.835 1.00 93.31 162 GLY A CA 1
ATOM 1305 C C . GLY A 1 162 ? -7.086 -3.487 -7.648 1.00 93.31 162 GLY A C 1
ATOM 1306 O O . GLY A 1 162 ? -6.006 -4.045 -7.442 1.00 93.31 162 GLY A O 1
ATOM 1307 N N . ASP A 1 163 ? -7.938 -3.907 -8.589 1.00 94.19 163 ASP A N 1
ATOM 1308 C CA . ASP A 1 163 ? -7.608 -5.015 -9.487 1.00 94.19 163 ASP A CA 1
ATOM 1309 C C . ASP A 1 163 ? -6.406 -4.644 -10.361 1.00 94.19 163 ASP A C 1
ATOM 1311 O O . ASP A 1 163 ? -6.314 -3.530 -10.887 1.00 94.19 163 ASP A O 1
ATOM 1315 N N . HIS A 1 164 ? -5.489 -5.595 -10.527 1.00 92.19 164 HIS A N 1
ATOM 1316 C CA . HIS A 1 164 ? -4.360 -5.471 -11.441 1.00 92.19 164 HIS A CA 1
ATOM 1317 C C . HIS A 1 164 ? -4.703 -6.156 -12.763 1.00 92.19 164 HIS A C 1
ATOM 1319 O O . HIS A 1 164 ? -5.258 -7.254 -12.770 1.00 92.19 164 HIS A O 1
ATOM 1325 N N . VAL A 1 165 ? -4.364 -5.517 -13.878 1.00 92.69 165 VAL A N 1
ATOM 1326 C CA . VAL A 1 165 ? -4.605 -6.039 -15.228 1.00 92.69 165 VAL A CA 1
ATOM 1327 C C . VAL A 1 165 ? -3.376 -5.836 -16.101 1.00 92.69 165 VAL A C 1
ATOM 1329 O O . VAL A 1 165 ? -2.660 -4.849 -15.951 1.00 92.69 165 VAL A O 1
ATOM 1332 N N . GLU A 1 166 ? -3.143 -6.753 -17.032 1.00 92.88 166 GLU A N 1
ATOM 1333 C CA . GLU A 1 166 ? -2.079 -6.629 -18.026 1.00 92.88 166 GLU A CA 1
ATOM 1334 C C . GLU A 1 166 ? -2.629 -6.038 -19.328 1.00 92.88 166 GLU A C 1
ATOM 1336 O O . GLU A 1 166 ? -3.699 -6.423 -19.811 1.00 92.88 166 GLU A O 1
ATOM 1341 N N . LEU A 1 167 ? -1.891 -5.097 -19.914 1.00 94.12 167 LEU A N 1
ATOM 1342 C CA . LEU A 1 167 ? -2.254 -4.494 -21.185 1.00 94.12 167 LEU A CA 1
ATOM 1343 C C . LEU A 1 167 ? -1.867 -5.392 -22.365 1.00 94.12 167 LEU A C 1
ATOM 1345 O O . LEU A 1 167 ? -0.699 -5.489 -22.728 1.00 94.12 167 LEU A O 1
ATOM 1349 N N . LEU A 1 168 ? -2.857 -5.989 -23.027 1.00 94.88 168 LEU A N 1
ATOM 1350 C CA . LEU A 1 168 ? -2.611 -6.902 -24.151 1.00 94.88 168 LEU A CA 1
ATOM 1351 C C . LEU A 1 168 ? -2.363 -6.191 -25.487 1.00 94.88 168 LEU A C 1
ATOM 1353 O O . LEU A 1 168 ? -1.579 -6.661 -26.306 1.00 94.88 168 LEU A O 1
ATOM 1357 N N . SER A 1 169 ? -3.040 -5.071 -25.735 1.00 94.69 169 SER A N 1
ATOM 1358 C CA . SER A 1 169 ? -2.924 -4.323 -26.989 1.00 94.69 169 SER A CA 1
ATOM 1359 C C . SER A 1 169 ? -3.453 -2.903 -26.835 1.00 94.69 169 SER A C 1
ATOM 1361 O O . SER A 1 169 ? -4.357 -2.666 -26.033 1.00 94.69 169 SER A O 1
ATOM 1363 N N . VAL A 1 170 ? -2.950 -1.981 -27.657 1.00 92.88 170 VAL A N 1
ATOM 1364 C CA . VAL A 1 170 ? -3.429 -0.594 -27.736 1.00 92.88 170 VAL A CA 1
ATOM 1365 C C . VAL A 1 170 ? -3.694 -0.241 -29.192 1.00 92.88 170 VAL A C 1
ATOM 1367 O O . VAL A 1 170 ? -2.804 -0.389 -30.028 1.00 92.88 170 VAL A O 1
ATOM 1370 N N . ASP A 1 171 ? -4.894 0.260 -29.475 1.00 92.00 171 ASP A N 1
ATOM 1371 C CA . ASP A 1 171 ? -5.205 0.920 -30.740 1.00 92.00 171 ASP A CA 1
ATOM 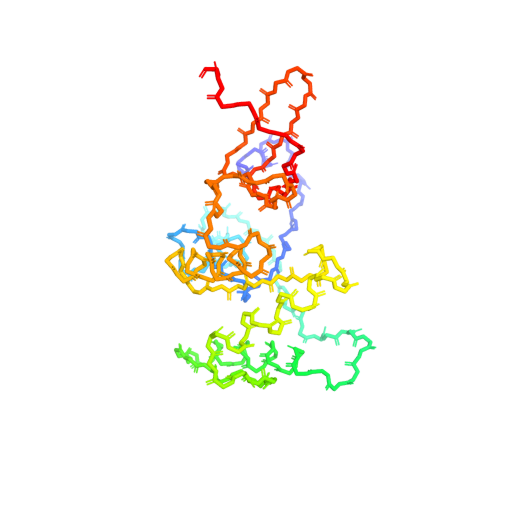1372 C C . ASP A 1 171 ? -5.182 2.437 -30.529 1.00 92.00 171 ASP A C 1
ATOM 1374 O O . ASP A 1 171 ? -5.902 2.968 -29.686 1.00 92.00 171 ASP A O 1
ATOM 1378 N N . TRP A 1 172 ? -4.312 3.121 -31.270 1.00 88.12 172 TRP A N 1
ATOM 1379 C CA . TRP A 1 172 ? -4.112 4.569 -31.188 1.00 88.12 172 TRP A CA 1
ATOM 1380 C C . TRP A 1 172 ? -4.926 5.349 -32.228 1.00 88.12 172 TRP A C 1
ATOM 1382 O O . TRP A 1 172 ? -4.835 6.574 -32.257 1.00 88.12 172 TRP A O 1
ATOM 1392 N N . ASN A 1 173 ? -5.676 4.658 -33.094 1.00 87.94 173 ASN A N 1
ATOM 1393 C CA . ASN A 1 173 ? -6.400 5.260 -34.218 1.00 87.94 173 ASN A CA 1
ATOM 1394 C C . ASN A 1 173 ? -7.914 5.412 -33.976 1.00 87.94 173 ASN A C 1
ATOM 1396 O O . ASN A 1 173 ? -8.639 5.728 -34.921 1.00 87.94 173 ASN A O 1
ATOM 1400 N N . LEU A 1 174 ? -8.386 5.156 -32.752 1.00 57.50 174 LEU A N 1
ATOM 1401 C CA . LEU A 1 174 ? -9.781 5.349 -32.336 1.00 57.50 174 LEU A CA 1
ATOM 1402 C C . LEU A 1 174 ? -10.086 6.800 -31.952 1.00 57.50 174 LEU A C 1
ATOM 1404 O O . LEU A 1 174 ? -9.220 7.444 -31.318 1.00 57.50 174 LEU A O 1
#